Protein AF-A0A2M7GSH8-F1 (afdb_monomer)

Secondary structure (DSSP, 8-state):
-----------------------------------------------------------TTSHHHHHHHHHHHHS---HHHHHHHHHHHHHHS-HHH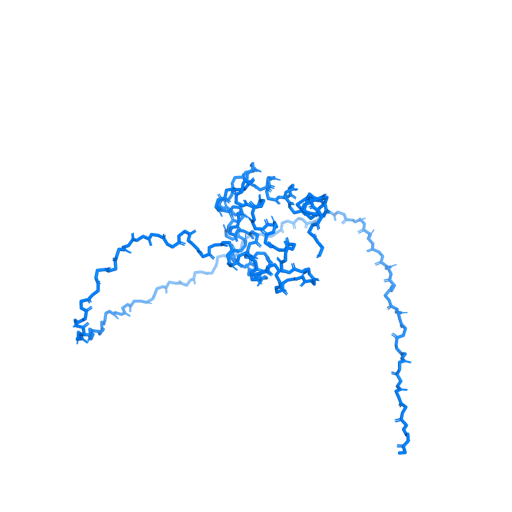HHHHHHHHTT-HHHHHHHHHHS-HHHHHHHHHHHHHHHHHHHHTT--

Nearest PDB structures (foldseek):
  8apo-assembly1_Xb  TM=5.425E-01  e=9.370E+00  Polytomella magna

Radius of gyration: 24.47 Å; Cα contacts (8 Å, |Δi|>4): 84; chains: 1; bounding box: 52×68×67 Å

Mean predicted aligned error: 17.51 Å

pLDDT: mean 74.51, std 23.33, range [37.97, 97.19]

Solvent-accessible surface area (backbone atoms only — not comparable to full-atom values): 9506 Å² total; per-residue (Å²): 136,90,82,83,84,82,90,80,83,78,90,82,81,79,91,75,78,94,74,90,75,86,88,82,82,88,90,84,87,82,92,78,89,82,84,87,85,86,88,77,90,86,82,89,82,88,87,83,93,72,96,66,92,71,74,86,63,78,74,81,82,47,59,54,57,49,34,28,51,22,42,50,70,60,41,93,61,48,68,65,38,27,49,42,46,29,54,51,37,66,77,68,43,54,71,62,36,43,52,28,50,34,25,54,40,64,65,35,60,69,59,24,51,55,36,57,72,71,42,52,74,66,46,50,50,44,44,52,50,41,73,73,43,44,66,62,53,39,50,72,74,66,42,117

Foldseek 3Di:
DDDDDDDDDDDDDDPDDPDDDDDDDDDDDDDDDDDDDDDDDDDDDDDDDDDDPPPPDDCPPCLLVLQLVLDVQQDVDDSLLSSQLSVCCVVQADPLLSQLNSCVSNVVVVSNVVSVVVDDPVRVVSSVVSVVPSSVVSVVVVRD

Structure (mmCIF, N/CA/C/O backbone):
data_AF-A0A2M7GSH8-F1
#
_entry.id   AF-A0A2M7GSH8-F1
#
loop_
_atom_site.group_PDB
_atom_site.id
_atom_site.type_symbol
_atom_site.label_atom_id
_atom_site.label_alt_id
_atom_site.label_comp_id
_atom_site.label_asym_id
_atom_site.label_entity_id
_atom_site.label_seq_id
_atom_site.pdbx_PDB_ins_code
_atom_site.Cartn_x
_atom_site.Cartn_y
_atom_site.Cartn_z
_atom_site.occupancy
_atom_site.B_iso_or_equiv
_atom_site.auth_seq_id
_atom_site.auth_comp_id
_atom_site.auth_asym_id
_atom_site.auth_atom_id
_atom_site.pdbx_PDB_model_num
ATOM 1 N N . MET A 1 1 ? -14.046 0.410 -46.294 1.00 37.97 1 MET A N 1
ATOM 2 C CA . MET A 1 1 ? -14.568 1.771 -46.545 1.00 37.97 1 MET A CA 1
ATOM 3 C C . MET A 1 1 ? -14.748 2.462 -45.204 1.00 37.97 1 MET A C 1
ATOM 5 O O . MET A 1 1 ? -15.449 1.936 -44.354 1.00 37.97 1 MET A O 1
ATOM 9 N N . ASN A 1 2 ? -14.024 3.568 -45.026 1.00 45.75 2 ASN A N 1
ATOM 10 C CA . ASN A 1 2 ? -13.939 4.419 -43.836 1.00 45.75 2 ASN A CA 1
ATOM 11 C C . ASN A 1 2 ? -15.291 4.957 -43.351 1.00 45.75 2 ASN A C 1
ATOM 13 O O . ASN A 1 2 ? -16.155 5.227 -44.185 1.00 45.75 2 ASN A O 1
ATOM 17 N N . LYS A 1 3 ? -15.369 5.273 -42.047 1.00 45.56 3 LYS A N 1
ATOM 18 C CA . LYS A 1 3 ? -15.713 6.601 -41.474 1.00 45.56 3 LYS A CA 1
ATOM 19 C C . LYS A 1 3 ? -15.660 6.495 -39.936 1.00 45.56 3 LYS A C 1
ATOM 21 O O . LYS A 1 3 ? -16.451 5.779 -39.348 1.00 45.56 3 LYS A O 1
ATOM 26 N N . LEU A 1 4 ? -14.555 6.927 -39.327 1.00 47.47 4 LEU A N 1
ATOM 27 C CA . LEU A 1 4 ? -14.362 8.247 -38.697 1.00 47.47 4 LEU A CA 1
ATOM 28 C C . LEU A 1 4 ? -15.001 8.355 -37.300 1.00 47.47 4 LEU A C 1
ATOM 30 O O . LEU A 1 4 ? -16.200 8.547 -37.145 1.00 47.47 4 LEU A O 1
ATOM 34 N N . THR A 1 5 ? -14.112 8.257 -36.315 1.00 52.28 5 THR A N 1
ATOM 35 C CA . THR A 1 5 ? -14.181 8.712 -34.923 1.00 52.28 5 THR A CA 1
ATOM 36 C C . THR A 1 5 ? -14.722 10.142 -34.789 1.00 52.28 5 THR A C 1
ATOM 38 O O . THR A 1 5 ? -14.391 10.985 -35.624 1.00 52.28 5 THR A O 1
ATOM 41 N N . PRO A 1 6 ? -15.367 10.473 -33.657 1.00 51.66 6 PRO A N 1
ATOM 42 C CA . PRO A 1 6 ? -15.239 11.798 -33.073 1.00 51.66 6 PRO A CA 1
ATOM 43 C C . PRO A 1 6 ? -14.615 11.702 -31.674 1.00 51.66 6 PRO A C 1
ATOM 45 O O . PRO A 1 6 ? -15.277 11.444 -30.673 1.00 51.66 6 PRO A O 1
ATOM 48 N N . LEU A 1 7 ? -13.305 11.943 -31.633 1.00 52.34 7 LEU A N 1
ATOM 49 C CA . LEU A 1 7 ? -12.644 12.622 -30.523 1.00 52.34 7 LEU A CA 1
ATOM 50 C C . LEU A 1 7 ? -13.163 14.064 -30.512 1.00 52.34 7 LEU A C 1
ATOM 52 O O . LEU A 1 7 ? -12.905 14.774 -31.479 1.00 52.34 7 LEU A O 1
ATOM 56 N N . ALA A 1 8 ? -13.889 14.467 -29.467 1.00 51.22 8 ALA A N 1
ATOM 57 C CA . ALA A 1 8 ? -13.927 15.834 -28.928 1.00 51.22 8 ALA A CA 1
ATOM 58 C C . ALA A 1 8 ? -15.096 15.985 -27.945 1.00 51.22 8 ALA A C 1
ATOM 60 O O . ALA A 1 8 ? -16.188 16.387 -28.335 1.00 51.22 8 ALA A O 1
ATOM 61 N N . ILE A 1 9 ? -14.853 15.757 -26.656 1.00 49.47 9 ILE A N 1
ATOM 62 C CA . ILE A 1 9 ? -15.474 16.611 -25.639 1.00 49.47 9 ILE A CA 1
ATOM 63 C C . ILE A 1 9 ? -14.325 17.143 -24.797 1.00 49.47 9 ILE A C 1
ATOM 65 O O . ILE A 1 9 ? -13.775 16.467 -23.932 1.00 49.47 9 ILE A O 1
ATOM 69 N N . LEU A 1 10 ? -13.898 18.343 -25.189 1.00 47.34 10 LEU A N 1
ATOM 70 C CA . LEU A 1 10 ? -12.965 19.168 -24.452 1.00 47.34 10 LEU A CA 1
ATOM 71 C C . LEU A 1 10 ? -13.515 19.466 -23.054 1.00 47.34 10 LEU A C 1
ATOM 73 O O . LEU A 1 10 ? -14.685 19.799 -22.883 1.00 47.34 10 LEU A O 1
ATOM 77 N N . ALA A 1 11 ? -12.587 19.392 -22.107 1.00 51.97 11 ALA A N 1
ATOM 78 C CA . ALA A 1 11 ? -12.551 20.036 -20.807 1.00 51.97 11 ALA A CA 1
ATOM 79 C C . ALA A 1 11 ? -13.512 21.224 -20.613 1.00 51.97 11 ALA A C 1
ATOM 81 O O . ALA A 1 11 ? -13.372 22.272 -21.243 1.00 51.97 11 ALA A O 1
ATOM 82 N N . ALA A 1 12 ? -14.391 21.082 -19.624 1.00 55.25 12 ALA A N 1
ATOM 83 C CA . ALA A 1 12 ? -15.002 22.192 -18.906 1.00 55.25 12 ALA A CA 1
ATOM 84 C C . ALA A 1 12 ? -15.297 21.759 -17.460 1.00 55.25 12 ALA A C 1
ATOM 86 O O . ALA A 1 12 ? -16.448 21.566 -17.084 1.00 55.25 12 ALA A O 1
ATOM 87 N N . LEU A 1 13 ? -14.255 21.585 -16.640 1.00 54.41 13 LEU A N 1
ATOM 88 C CA . LEU A 1 13 ? -14.413 21.704 -15.189 1.00 54.41 13 LEU A CA 1
ATOM 89 C C . LEU A 1 13 ? -13.862 23.062 -14.770 1.00 54.41 13 LEU A C 1
ATOM 91 O O . LEU A 1 13 ? -12.657 23.274 -14.655 1.00 54.41 13 LEU A O 1
ATOM 95 N N . ALA A 1 14 ? -14.792 23.996 -14.605 1.00 54.16 14 ALA A N 1
ATOM 96 C CA . ALA A 1 14 ? -14.556 25.260 -13.943 1.00 54.16 14 ALA A CA 1
ATOM 97 C C . ALA A 1 14 ? -14.238 24.990 -12.464 1.00 54.16 14 ALA A C 1
ATOM 99 O O . ALA A 1 14 ? -15.074 24.462 -11.733 1.00 54.16 14 ALA A O 1
ATOM 100 N N . LEU A 1 15 ? -13.036 25.372 -12.026 1.00 50.72 15 LEU A N 1
ATOM 101 C CA . LEU A 1 15 ? -12.747 25.590 -10.612 1.00 50.72 15 LEU A CA 1
ATOM 102 C C . LEU A 1 15 ? -13.546 26.817 -10.160 1.00 50.72 15 LEU A C 1
ATOM 104 O O . LEU A 1 15 ? -13.157 27.952 -10.432 1.00 50.72 15 LEU A O 1
ATOM 108 N N . ALA A 1 16 ? -14.662 26.585 -9.478 1.00 52.28 16 ALA A N 1
ATOM 109 C CA . ALA A 1 16 ? -15.385 27.611 -8.747 1.00 52.28 16 ALA A CA 1
ATOM 110 C C . ALA A 1 16 ? -15.433 27.232 -7.260 1.00 52.28 16 ALA A C 1
ATOM 112 O O . ALA A 1 16 ? -15.995 26.207 -6.894 1.00 52.28 16 ALA A O 1
ATOM 113 N N . ALA A 1 17 ? -14.855 28.115 -6.442 1.00 43.06 17 ALA A N 1
ATOM 114 C CA . ALA A 1 17 ? -15.120 28.315 -5.017 1.00 43.06 17 ALA A CA 1
ATOM 115 C C . ALA A 1 17 ? -14.701 27.213 -4.017 1.00 43.06 17 ALA A C 1
ATOM 117 O O . ALA A 1 17 ? -15.525 26.450 -3.527 1.00 43.06 17 ALA A O 1
ATOM 118 N N . CYS A 1 18 ? -13.452 27.283 -3.541 1.00 46.75 18 CYS A N 1
ATOM 119 C CA . CYS A 1 18 ? -13.191 27.045 -2.116 1.00 46.75 18 CYS A CA 1
ATOM 120 C C . CYS A 1 18 ? -13.487 28.353 -1.365 1.00 46.75 18 CYS A C 1
ATOM 122 O O . CYS A 1 18 ? -12.584 29.155 -1.129 1.00 46.75 18 CYS A O 1
ATOM 124 N N . ASN A 1 19 ? -14.764 28.606 -1.066 1.00 53.47 19 ASN A N 1
ATOM 125 C CA . ASN A 1 19 ? -15.158 29.647 -0.121 1.00 53.47 19 ASN A CA 1
ATOM 126 C C . ASN A 1 19 ? -15.038 29.053 1.290 1.00 53.47 19 ASN A C 1
ATOM 128 O O . ASN A 1 19 ? -15.748 28.111 1.628 1.00 53.47 19 ASN A O 1
ATOM 132 N N . ASN A 1 20 ? -14.117 29.598 2.082 1.00 56.31 20 ASN A N 1
ATOM 133 C CA . ASN A 1 20 ? -14.135 29.481 3.535 1.00 56.31 20 ASN A CA 1
ATOM 134 C C . ASN A 1 20 ? -15.330 30.292 4.053 1.00 56.31 20 ASN A C 1
ATOM 136 O O . ASN A 1 20 ? -15.313 31.514 3.920 1.00 56.31 20 ASN A O 1
ATOM 140 N N . ASP A 1 21 ? -16.311 29.638 4.667 1.00 48.31 21 ASP A N 1
ATOM 141 C CA . ASP A 1 21 ? -17.150 30.249 5.698 1.00 48.31 21 ASP A CA 1
ATOM 142 C C . ASP A 1 21 ? -17.483 29.182 6.749 1.00 48.31 21 ASP A C 1
ATOM 144 O O . ASP A 1 21 ? -17.764 28.030 6.416 1.00 48.31 21 ASP A O 1
ATOM 148 N N . SER A 1 22 ? -17.302 29.564 8.011 1.00 46.31 22 SER A N 1
ATOM 149 C CA . SER A 1 22 ? -17.333 28.707 9.198 1.00 46.31 22 SER A CA 1
ATOM 150 C C . SER A 1 22 ? -18.781 28.570 9.748 1.00 46.31 22 SER A C 1
ATOM 152 O O . SER A 1 22 ? -19.712 28.533 8.957 1.00 46.31 22 SER A O 1
ATOM 154 N N . PRO A 1 23 ? -19.022 28.361 11.057 1.00 55.59 23 PRO A N 1
ATOM 155 C CA . PRO A 1 23 ? -19.684 27.169 11.584 1.00 55.59 23 PRO A CA 1
ATOM 156 C C . PRO A 1 23 ? -21.108 27.422 12.121 1.00 55.59 23 PRO A C 1
ATOM 158 O O . PRO A 1 23 ? -21.359 28.442 12.749 1.00 55.59 23 PRO A O 1
ATOM 161 N N . ASP A 1 24 ? -21.992 26.428 12.033 1.00 42.84 24 ASP A N 1
ATOM 162 C CA . ASP A 1 24 ? -23.229 26.366 12.830 1.00 42.84 2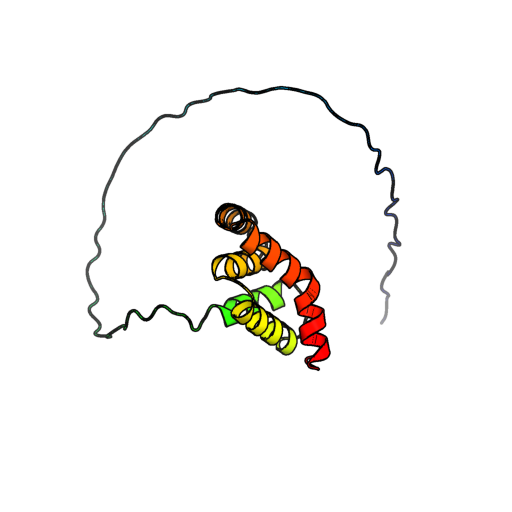4 ASP A CA 1
ATOM 163 C C . ASP A 1 24 ? -23.457 24.906 13.258 1.00 42.84 24 ASP A C 1
ATOM 165 O O . ASP A 1 24 ? -23.486 24.004 12.428 1.00 42.84 24 ASP A O 1
ATOM 169 N N . THR A 1 25 ? -23.172 24.572 14.519 1.00 47.69 25 THR A N 1
ATOM 170 C CA . THR A 1 25 ? -24.072 24.585 15.690 1.00 47.69 25 THR A CA 1
ATOM 171 C C . THR A 1 25 ? -25.129 23.468 15.682 1.00 47.69 25 THR A C 1
ATOM 173 O O . THR A 1 25 ? -26.032 23.432 14.864 1.00 47.69 25 THR A O 1
ATOM 176 N N . ASN A 1 26 ? -24.964 22.565 16.660 1.00 49.25 26 ASN A N 1
ATOM 177 C CA . ASN A 1 26 ? -25.982 21.795 17.387 1.00 49.25 26 ASN A CA 1
ATOM 178 C C . ASN A 1 26 ? -27.197 21.251 16.613 1.00 49.25 26 ASN A C 1
ATOM 180 O O . ASN A 1 26 ? -28.170 21.975 16.444 1.00 49.25 26 ASN A O 1
ATOM 184 N N . ASP A 1 27 ? -27.225 19.932 16.383 1.00 40.19 27 ASP A N 1
ATOM 185 C CA . ASP A 1 27 ? -28.396 19.132 16.772 1.00 40.19 27 ASP A CA 1
ATOM 186 C C . ASP A 1 27 ? -28.034 17.641 16.961 1.00 40.19 27 ASP A C 1
ATOM 188 O O . ASP A 1 27 ? -27.572 16.937 16.065 1.00 40.19 27 ASP A O 1
ATOM 192 N N . SER A 1 28 ? -28.191 17.170 18.187 1.00 48.16 28 SER A N 1
ATOM 193 C CA . SER A 1 28 ? -28.415 15.778 18.587 1.00 48.16 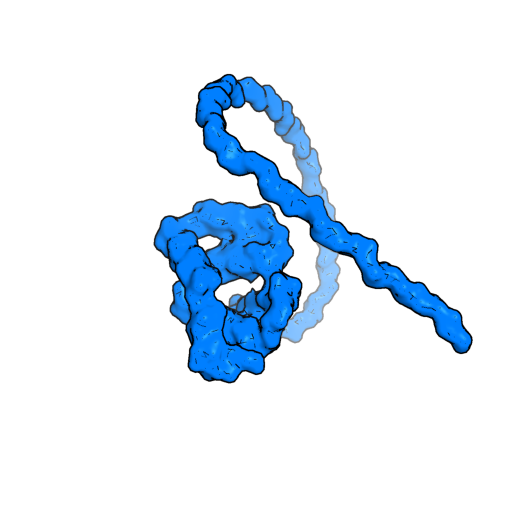28 SER A CA 1
ATOM 194 C C . SER A 1 28 ? -29.385 15.884 19.766 1.00 48.16 28 SER A C 1
ATOM 196 O O . SER A 1 28 ? -29.239 16.854 20.520 1.00 48.16 28 SER A O 1
ATOM 198 N N . PRO A 1 29 ? -30.315 14.944 20.011 1.00 51.22 29 PRO A N 1
ATOM 199 C CA . PRO A 1 29 ? -30.317 13.542 19.577 1.00 51.22 29 PRO A CA 1
ATOM 200 C C . PRO A 1 29 ? -31.669 13.063 18.990 1.00 51.22 29 PRO A C 1
ATOM 202 O O . PRO A 1 29 ? -32.708 13.660 19.244 1.00 51.22 29 PRO A O 1
ATOM 205 N N . ASP A 1 30 ? -31.685 11.914 18.310 1.00 41.66 30 ASP A N 1
ATOM 206 C CA . ASP A 1 30 ? -32.891 11.074 18.288 1.00 41.66 30 ASP A CA 1
ATOM 207 C C . ASP A 1 30 ? -32.509 9.608 18.509 1.00 41.66 30 ASP A C 1
ATOM 209 O O . ASP A 1 30 ? -31.862 8.957 17.685 1.00 41.66 30 ASP A O 1
ATOM 213 N N . GLU A 1 31 ? -32.865 9.134 19.701 1.00 47.19 31 GLU A N 1
ATOM 214 C CA . GLU A 1 31 ? -33.022 7.727 20.031 1.00 47.19 31 GLU A CA 1
ATOM 215 C C . GLU A 1 31 ? -34.183 7.152 19.218 1.00 47.19 31 GLU A C 1
ATOM 217 O O . GLU A 1 31 ? -35.330 7.547 19.398 1.00 47.19 31 GLU A O 1
ATOM 222 N N . SER A 1 32 ? -33.914 6.123 18.424 1.00 49.66 32 SER A N 1
ATOM 223 C CA . SER A 1 32 ? -34.955 5.205 17.976 1.00 49.66 32 SER A CA 1
ATOM 224 C C . SER A 1 32 ? -34.477 3.778 18.199 1.00 49.66 32 SER A C 1
ATOM 226 O O . SER A 1 32 ? -33.697 3.210 17.435 1.00 49.66 32 SER A O 1
ATOM 228 N N . ALA A 1 33 ? -34.938 3.236 19.321 1.00 48.03 33 ALA A N 1
ATOM 229 C CA . ALA A 1 33 ? -34.835 1.846 19.709 1.00 48.03 33 ALA A CA 1
ATOM 230 C C . ALA A 1 33 ? -35.444 0.914 18.650 1.00 48.03 33 ALA A C 1
ATOM 232 O O . ALA A 1 33 ? -36.547 1.151 18.158 1.00 48.03 33 ALA A O 1
ATOM 233 N N . ILE A 1 34 ? -34.773 -0.209 18.388 1.00 57.47 34 ILE A N 1
ATOM 234 C CA . ILE A 1 34 ? -35.433 -1.422 17.904 1.00 57.47 34 ILE A CA 1
ATOM 235 C C . ILE A 1 34 ? -34.899 -2.592 18.735 1.00 57.47 34 ILE A C 1
ATOM 237 O O . ILE A 1 34 ? -33.752 -3.011 18.585 1.00 57.47 34 ILE A O 1
ATOM 241 N N . GLU A 1 35 ? -35.734 -3.088 19.646 1.00 42.28 35 GLU A N 1
ATOM 242 C CA . GLU A 1 35 ? -35.503 -4.312 20.413 1.00 42.28 35 GLU A CA 1
ATOM 243 C C . GLU A 1 35 ? -35.841 -5.574 19.593 1.00 42.28 35 GLU A C 1
ATOM 245 O O . GLU A 1 35 ? -36.909 -5.693 18.998 1.00 42.28 35 GLU A O 1
ATOM 250 N N . SER A 1 36 ? -34.893 -6.515 19.617 1.00 51.53 36 SER A N 1
ATOM 251 C CA . SER A 1 36 ? -34.993 -7.978 19.764 1.00 51.53 36 SER A CA 1
ATOM 252 C C . SER A 1 36 ? -36.184 -8.786 19.218 1.00 51.53 36 SER A C 1
ATOM 254 O O . SER A 1 36 ? -37.294 -8.720 19.729 1.00 51.53 36 SER A O 1
ATOM 256 N N . ASN A 1 37 ? -35.846 -9.759 18.360 1.00 50.88 37 ASN A N 1
ATOM 257 C CA . ASN A 1 37 ? -36.256 -11.180 18.398 1.00 50.88 37 ASN A CA 1
ATOM 258 C C . ASN A 1 37 ? -35.086 -11.970 17.748 1.00 50.88 37 ASN A C 1
ATOM 260 O O . ASN A 1 37 ? -34.571 -11.515 16.737 1.00 50.88 37 ASN A O 1
ATOM 264 N N . GLY A 1 38 ? -34.525 -13.094 18.206 1.00 42.16 38 GLY A N 1
ATOM 265 C CA . GLY A 1 38 ? -34.988 -14.140 19.114 1.00 42.16 38 GLY A CA 1
ATOM 266 C C . GLY A 1 38 ? -35.103 -15.490 18.374 1.00 42.16 38 GLY A C 1
ATOM 267 O O . GLY A 1 38 ? -36.167 -15.774 17.841 1.00 42.16 38 GLY A O 1
ATOM 268 N N . GLY A 1 39 ? -34.043 -16.324 18.398 1.00 38.12 39 GLY A N 1
ATOM 269 C CA . GLY A 1 39 ? -34.044 -17.778 18.083 1.00 38.12 39 GLY A CA 1
ATOM 270 C C . GLY A 1 39 ? -33.804 -18.167 16.608 1.00 38.12 39 GLY A C 1
ATOM 271 O O . GLY A 1 39 ? -34.207 -17.445 15.712 1.00 38.12 39 GLY A O 1
ATOM 272 N N . SER A 1 40 ? -33.188 -19.297 16.240 1.00 41.22 40 SER A N 1
ATOM 273 C CA . SER A 1 40 ? -32.750 -20.485 16.982 1.00 41.22 40 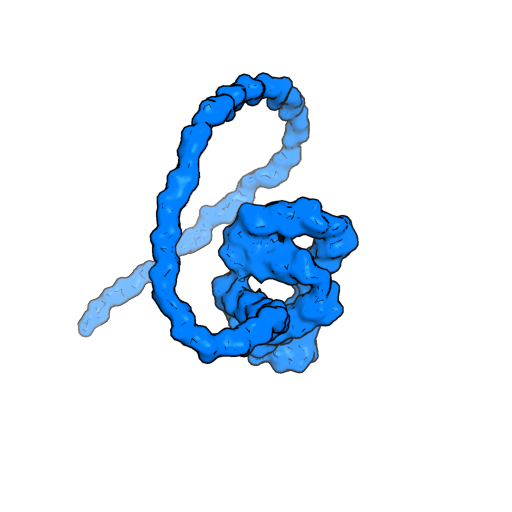SER A CA 1
ATOM 274 C C . SER A 1 40 ? -31.819 -21.348 16.096 1.00 41.22 40 SER A C 1
ATOM 276 O O . SER A 1 40 ? -31.859 -21.244 14.872 1.00 41.22 40 SER A O 1
ATOM 278 N N . ALA A 1 41 ? -31.023 -22.204 16.747 1.00 45.09 41 ALA A N 1
ATOM 279 C CA . ALA A 1 41 ? -30.375 -23.444 16.271 1.00 45.09 41 ALA A CA 1
ATOM 280 C C . ALA A 1 41 ? -31.187 -24.230 15.210 1.00 45.09 41 ALA A C 1
ATOM 282 O O . ALA A 1 41 ? -32.407 -24.128 15.195 1.00 45.09 41 ALA A O 1
ATOM 283 N N . THR A 1 42 ? -30.677 -25.110 14.344 1.00 44.47 42 THR A N 1
ATOM 284 C CA . THR A 1 42 ? -29.421 -25.858 14.113 1.00 44.47 42 THR A CA 1
ATOM 285 C C . THR A 1 42 ? -29.661 -26.573 12.773 1.00 44.47 42 THR A C 1
ATOM 287 O O . THR A 1 42 ? -30.789 -27.002 12.558 1.00 44.47 42 THR A O 1
ATOM 290 N N . ASP A 1 43 ? -28.639 -26.861 11.965 1.00 42.19 43 ASP A N 1
ATOM 291 C CA . ASP A 1 43 ? -28.632 -28.155 11.268 1.00 42.19 43 ASP A CA 1
ATOM 292 C C . ASP A 1 43 ? -27.206 -28.664 11.080 1.00 42.19 43 ASP A C 1
ATOM 294 O O . ASP A 1 43 ? -26.334 -28.025 10.489 1.00 42.19 43 ASP A O 1
ATOM 298 N N . SER A 1 44 ? -26.976 -29.818 11.690 1.00 53.09 44 SER A N 1
ATOM 299 C CA . SER A 1 44 ? -25.783 -30.623 11.547 1.00 53.09 44 SER A CA 1
ATOM 300 C C . SER A 1 44 ? -25.792 -31.274 10.171 1.00 53.09 44 SER A C 1
ATOM 302 O O . SER A 1 44 ? -26.773 -31.909 9.799 1.00 53.09 44 SER A O 1
ATOM 304 N N . ASN A 1 45 ? -24.668 -31.234 9.460 1.00 51.72 45 ASN A N 1
ATOM 305 C CA . ASN A 1 45 ? -24.372 -32.303 8.519 1.00 51.72 45 ASN A CA 1
ATOM 306 C C . ASN A 1 45 ? -22.964 -32.827 8.775 1.00 51.72 45 ASN A C 1
ATOM 308 O O . ASN A 1 45 ? -21.959 -32.155 8.554 1.00 51.72 45 ASN A O 1
ATOM 312 N N . ALA A 1 46 ? -22.948 -34.032 9.332 1.00 52.59 46 ALA A N 1
ATOM 313 C CA . ALA A 1 46 ? -21.785 -34.864 9.528 1.00 52.59 46 ALA A CA 1
ATOM 314 C C . ALA A 1 46 ? -21.504 -35.645 8.239 1.00 52.59 46 ALA A C 1
ATOM 316 O O . ALA A 1 46 ? -22.429 -36.185 7.635 1.00 52.59 46 ALA A O 1
ATOM 317 N N . GLY A 1 47 ? -20.227 -35.788 7.885 1.00 43.69 47 GLY A N 1
ATOM 318 C CA . GLY A 1 47 ? -19.778 -36.854 6.989 1.00 43.69 47 GLY A CA 1
ATOM 319 C C . GLY A 1 47 ? -18.712 -36.420 5.995 1.00 43.69 47 GLY A C 1
ATOM 320 O O . GLY A 1 47 ? -19.031 -35.847 4.960 1.00 43.69 47 GLY A O 1
ATOM 321 N N . GLY A 1 48 ? -17.456 -36.758 6.289 1.00 43.09 48 GLY A N 1
ATOM 322 C CA . GLY A 1 48 ? -16.350 -36.633 5.341 1.00 43.09 48 GLY A CA 1
ATOM 323 C C . GLY A 1 48 ? -14.991 -36.590 6.026 1.00 43.09 48 GLY A C 1
ATOM 324 O O . GLY A 1 48 ? -14.345 -35.552 6.047 1.00 43.09 48 GLY A O 1
ATOM 325 N N . THR A 1 49 ? -14.585 -37.697 6.648 1.00 52.88 49 THR A N 1
ATOM 326 C CA . THR A 1 49 ? -13.204 -37.909 7.088 1.00 52.88 49 THR A CA 1
ATOM 327 C C . THR A 1 49 ? -12.325 -38.152 5.869 1.00 52.88 49 THR A C 1
ATOM 329 O O . THR A 1 49 ? -12.352 -39.259 5.338 1.00 52.88 49 THR A O 1
ATOM 332 N N . ASP A 1 50 ? -11.518 -37.167 5.489 1.00 46.97 50 ASP A N 1
ATOM 333 C CA . ASP A 1 50 ? -10.284 -37.412 4.752 1.00 46.97 50 ASP A CA 1
ATOM 334 C C . ASP A 1 50 ? -9.122 -36.809 5.540 1.00 46.97 50 ASP A C 1
ATOM 336 O O . ASP A 1 50 ? -9.011 -35.602 5.758 1.00 46.97 50 ASP A O 1
ATOM 340 N N . ASP A 1 51 ? -8.301 -37.733 6.016 1.00 51.22 51 ASP A N 1
ATOM 341 C CA . ASP A 1 51 ? -6.989 -37.575 6.611 1.00 51.22 51 ASP A CA 1
ATOM 342 C C . ASP A 1 51 ? -6.135 -36.570 5.820 1.00 51.22 51 ASP A C 1
ATOM 344 O O . ASP A 1 51 ? -5.582 -36.856 4.758 1.00 51.22 51 ASP A O 1
ATOM 348 N N . ARG A 1 52 ? -6.039 -35.349 6.342 1.00 49.81 52 ARG A N 1
ATOM 349 C CA . ARG A 1 52 ? -4.934 -34.448 6.046 1.00 49.81 52 ARG A CA 1
ATOM 350 C C . ARG A 1 52 ? -4.611 -33.728 7.337 1.00 49.81 52 ARG A C 1
ATOM 352 O O . ARG A 1 52 ? -5.420 -32.963 7.856 1.00 49.81 52 ARG A O 1
ATOM 359 N N . THR A 1 53 ? -3.433 -34.011 7.879 1.00 52.53 53 THR A N 1
ATOM 360 C CA . THR A 1 53 ? -2.779 -33.166 8.874 1.00 52.53 53 THR A CA 1
ATOM 361 C C . THR A 1 53 ? -2.613 -31.780 8.258 1.00 52.53 53 THR A C 1
ATOM 363 O O . THR A 1 53 ? -1.607 -31.479 7.625 1.00 52.53 53 THR A O 1
ATOM 366 N N . THR A 1 54 ? -3.644 -30.948 8.369 1.00 44.94 54 THR A N 1
ATOM 367 C CA . THR A 1 54 ? -3.531 -29.521 8.121 1.00 44.94 54 THR A CA 1
ATOM 368 C C . THR A 1 54 ? -2.880 -28.971 9.369 1.00 44.94 54 THR A C 1
ATOM 370 O O . THR A 1 54 ? -3.539 -28.715 10.376 1.00 44.94 54 THR A O 1
ATOM 373 N N . GLU A 1 55 ? -1.555 -28.873 9.323 1.00 41.94 55 GLU A N 1
ATOM 374 C CA . GLU A 1 55 ? -0.834 -27.937 10.165 1.00 41.94 55 GLU A CA 1
ATOM 375 C C . GLU A 1 55 ? -1.579 -26.604 10.063 1.00 41.94 55 GLU A C 1
ATOM 377 O O . GLU A 1 55 ? -1.631 -25.982 9.003 1.00 41.94 55 GLU A O 1
ATOM 382 N N . THR A 1 56 ? -2.216 -26.187 11.155 1.00 44.72 56 THR A N 1
ATOM 383 C CA . THR A 1 56 ? -2.681 -24.816 11.361 1.00 44.72 56 THR A CA 1
ATOM 384 C C . THR A 1 56 ? -1.453 -23.920 11.498 1.00 44.72 56 THR A C 1
ATOM 386 O O . THR A 1 56 ? -1.167 -23.379 12.562 1.00 44.72 56 THR A O 1
ATOM 389 N N . GLY A 1 57 ? -0.673 -23.826 10.425 1.00 44.41 57 GLY A N 1
ATOM 390 C CA . GLY A 1 57 ? 0.205 -22.708 10.174 1.00 44.41 57 GLY A CA 1
ATOM 391 C C . GLY A 1 57 ? -0.683 -21.572 9.703 1.00 44.41 57 GLY A C 1
ATOM 392 O O . GLY A 1 57 ? -1.346 -21.680 8.672 1.00 44.41 57 GLY A O 1
ATOM 393 N N . THR A 1 58 ? -0.735 -20.499 10.484 1.00 45.59 58 THR A N 1
ATOM 394 C CA . THR A 1 58 ? -1.180 -19.186 10.019 1.00 45.59 58 THR A CA 1
ATOM 395 C C . THR A 1 58 ? -0.619 -18.960 8.609 1.00 45.59 58 THR A C 1
ATOM 397 O O . THR A 1 58 ? 0.595 -19.109 8.440 1.00 45.59 58 THR A O 1
ATOM 400 N N . PRO A 1 59 ? -1.438 -18.655 7.586 1.00 45.19 59 PRO A N 1
ATOM 401 C CA . PRO A 1 59 ? -0.941 -18.424 6.239 1.00 45.19 59 PRO A CA 1
ATOM 402 C C . PRO A 1 59 ? -0.242 -17.059 6.194 1.00 45.19 59 PRO A C 1
ATOM 404 O O . PRO A 1 59 ? -0.745 -16.105 5.619 1.00 45.19 59 PRO A O 1
ATOM 407 N N . SER A 1 60 ? 0.949 -16.970 6.788 1.00 49.09 60 SER A N 1
ATOM 408 C CA . SER A 1 60 ? 1.869 -15.837 6.643 1.00 49.09 60 SER A CA 1
ATOM 409 C C . SER A 1 60 ? 2.453 -15.734 5.229 1.00 49.09 60 SER A C 1
ATOM 411 O O . SER A 1 60 ? 3.225 -14.827 4.966 1.00 49.09 60 SER A O 1
ATOM 413 N N . GLY A 1 61 ? 2.096 -16.648 4.319 1.00 51.47 61 GLY A N 1
ATOM 414 C CA . GLY A 1 61 ? 2.576 -16.665 2.937 1.00 51.47 61 GLY A CA 1
ATOM 415 C C . GLY A 1 61 ? 1.690 -15.953 1.910 1.00 51.47 61 GLY A C 1
ATOM 416 O O . GLY A 1 61 ? 2.063 -15.968 0.750 1.00 51.47 61 GLY A O 1
ATOM 417 N N . ASN A 1 62 ? 0.540 -15.373 2.287 1.00 66.50 62 ASN A N 1
ATOM 418 C CA . ASN A 1 62 ? -0.406 -14.791 1.314 1.00 66.50 62 ASN A CA 1
ATOM 419 C C . ASN A 1 62 ? -0.613 -13.273 1.438 1.00 66.50 62 ASN A C 1
ATOM 421 O O . ASN A 1 62 ? -1.223 -12.678 0.557 1.00 66.50 62 ASN A O 1
ATOM 425 N N . THR A 1 63 ? -0.138 -12.627 2.506 1.00 75.62 63 THR A N 1
ATOM 426 C CA . THR A 1 63 ? -0.386 -11.188 2.710 1.00 75.62 63 THR A CA 1
ATOM 427 C C . THR A 1 63 ? 0.362 -10.299 1.721 1.00 75.62 63 THR A C 1
ATOM 429 O O . THR A 1 63 ? -0.174 -9.273 1.310 1.00 75.62 63 THR A O 1
ATOM 432 N N . ASP A 1 64 ? 1.562 -10.703 1.300 1.00 84.44 64 ASP A N 1
ATOM 433 C CA . ASP A 1 64 ? 2.313 -9.972 0.275 1.00 84.44 64 ASP A CA 1
ATOM 434 C C . ASP A 1 64 ? 1.623 -10.104 -1.084 1.00 84.44 64 ASP A C 1
ATOM 436 O O . ASP A 1 64 ? 1.439 -9.113 -1.786 1.00 84.44 64 ASP A O 1
ATOM 440 N N . ASP A 1 65 ? 1.150 -11.308 -1.418 1.00 90.94 65 ASP A N 1
ATOM 441 C CA . ASP A 1 65 ? 0.382 -11.555 -2.640 1.00 90.94 65 ASP A CA 1
ATOM 442 C C . ASP A 1 65 ? -0.931 -10.758 -2.662 1.00 90.94 65 ASP A C 1
ATOM 444 O O . ASP A 1 65 ? -1.310 -10.219 -3.706 1.00 90.94 65 ASP A O 1
ATOM 448 N N . GLU A 1 66 ? -1.608 -10.634 -1.518 1.00 93.69 66 GLU A N 1
ATOM 449 C CA . GLU A 1 66 ? -2.825 -9.831 -1.380 1.00 93.69 66 GLU A CA 1
ATOM 450 C C . GLU A 1 66 ? -2.537 -8.336 -1.567 1.00 93.69 66 GLU A C 1
ATOM 452 O O . GLU A 1 66 ? -3.247 -7.656 -2.311 1.00 93.69 66 GLU A O 1
ATOM 457 N N . PHE A 1 67 ? -1.442 -7.835 -0.988 1.00 96.12 67 PHE A N 1
ATOM 458 C CA . PHE A 1 67 ? -1.000 -6.458 -1.199 1.00 96.12 67 PHE A CA 1
ATOM 459 C C . PHE A 1 67 ? -0.649 -6.193 -2.664 1.00 96.12 67 PHE A C 1
ATOM 461 O O . PHE A 1 67 ? -1.080 -5.190 -3.236 1.00 96.12 67 PHE A O 1
ATOM 468 N N . VAL A 1 68 ? 0.115 -7.085 -3.299 1.00 97.12 68 VAL A N 1
ATOM 469 C CA . VAL A 1 68 ? 0.492 -6.962 -4.713 1.00 97.12 68 VAL A CA 1
ATOM 470 C C . VAL A 1 68 ? -0.752 -6.977 -5.597 1.00 97.12 68 VAL A C 1
ATOM 472 O O . VAL A 1 68 ? -0.858 -6.159 -6.513 1.00 97.12 68 VAL A O 1
ATOM 475 N N . ALA A 1 69 ? -1.714 -7.859 -5.320 1.00 97.19 69 ALA A N 1
ATOM 476 C CA . ALA A 1 69 ? -2.979 -7.914 -6.042 1.00 97.19 69 ALA A CA 1
ATOM 477 C C . ALA A 1 69 ? -3.780 -6.611 -5.894 1.00 97.19 69 ALA A C 1
ATOM 479 O O . ALA A 1 69 ? -4.207 -6.047 -6.905 1.00 97.19 69 ALA A O 1
ATOM 480 N N . ALA A 1 70 ? -3.918 -6.093 -4.671 1.00 96.69 70 ALA A N 1
ATOM 481 C CA . ALA A 1 70 ? -4.603 -4.831 -4.403 1.00 96.69 70 ALA A CA 1
ATOM 482 C C . ALA A 1 70 ? -3.899 -3.646 -5.088 1.00 96.69 70 ALA A C 1
ATOM 484 O O . ALA A 1 70 ? -4.538 -2.831 -5.750 1.00 96.69 70 ALA A O 1
ATOM 485 N N . CYS A 1 71 ? -2.566 -3.587 -5.021 1.00 97.19 71 CYS A N 1
ATOM 486 C CA . CYS A 1 71 ? -1.748 -2.566 -5.679 1.00 97.19 71 CYS A CA 1
ATOM 487 C C . CYS A 1 71 ? -1.935 -2.561 -7.202 1.00 97.19 71 CYS A C 1
ATOM 489 O O . CYS A 1 71 ? -2.110 -1.496 -7.801 1.00 97.19 71 CYS A O 1
ATOM 491 N N . LEU A 1 72 ? -1.933 -3.739 -7.832 1.00 96.50 72 LEU A N 1
ATOM 492 C CA . LEU A 1 72 ? -2.156 -3.887 -9.272 1.00 96.50 72 LEU A CA 1
ATOM 493 C C . LEU A 1 72 ? -3.597 -3.561 -9.682 1.00 96.50 72 LEU A C 1
ATOM 495 O O . LEU A 1 72 ? -3.817 -3.105 -10.798 1.00 96.50 72 LEU A O 1
ATOM 499 N N . SER A 1 73 ? -4.570 -3.795 -8.800 1.00 96.50 73 SER A N 1
ATOM 500 C CA . SER A 1 73 ? -5.974 -3.442 -9.037 1.00 96.50 73 SER A CA 1
ATOM 501 C C . SER A 1 73 ? -6.204 -1.930 -8.943 1.00 96.50 73 SER A C 1
ATOM 503 O O . SER A 1 73 ? -6.881 -1.343 -9.784 1.00 96.50 73 SER A O 1
ATOM 505 N N . ALA A 1 74 ? -5.603 -1.286 -7.942 1.00 96.19 74 ALA A N 1
ATOM 506 C CA . ALA A 1 74 ? -5.800 0.129 -7.640 1.00 96.19 74 ALA A CA 1
ATOM 507 C C . ALA A 1 74 ? -4.969 1.083 -8.516 1.00 96.19 74 ALA A C 1
ATOM 509 O O . ALA A 1 74 ? -5.194 2.294 -8.514 1.00 96.19 74 ALA A O 1
ATOM 510 N N . SER A 1 75 ? -3.954 0.578 -9.223 1.00 94.50 75 SER A N 1
ATOM 511 C CA . SER A 1 75 ? -2.969 1.408 -9.919 1.00 94.50 75 SER A CA 1
ATOM 512 C C . SER A 1 75 ? -2.564 0.844 -11.282 1.00 94.50 75 SER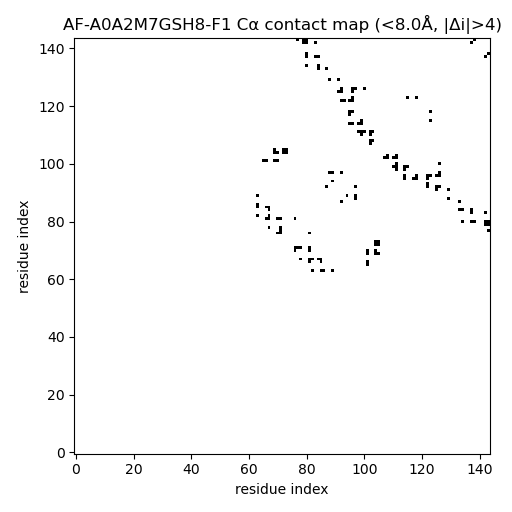 A C 1
ATOM 514 O O . SER A 1 75 ? -2.859 -0.291 -11.624 1.00 94.50 75 SER A O 1
ATOM 516 N N . ASN A 1 76 ? -1.841 1.645 -12.069 1.00 94.50 76 ASN A N 1
ATOM 517 C CA . ASN A 1 76 ? -1.225 1.202 -13.328 1.00 94.50 76 ASN A CA 1
ATOM 518 C C . ASN A 1 76 ? 0.274 0.887 -13.156 1.00 94.50 76 ASN A C 1
ATOM 520 O O . ASN A 1 76 ? 1.054 1.044 -14.097 1.00 94.50 76 ASN A O 1
ATOM 524 N N . LEU A 1 77 ? 0.703 0.536 -11.942 1.00 93.88 77 LEU A N 1
ATOM 525 C CA . 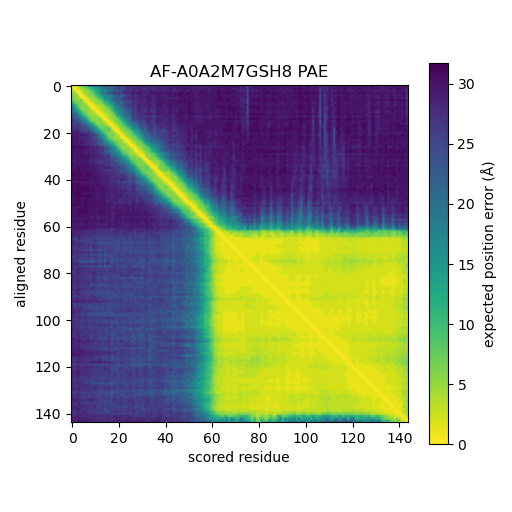LEU A 1 77 ? 2.092 0.178 -11.666 1.00 93.88 77 LEU A CA 1
ATOM 526 C C . LEU A 1 77 ? 2.421 -1.213 -12.224 1.00 93.88 77 LEU A C 1
ATOM 528 O O . LEU A 1 77 ? 1.549 -2.061 -12.410 1.00 93.88 77 LEU A O 1
ATOM 532 N N . SER A 1 78 ? 3.701 -1.456 -12.499 1.00 96.00 78 SER A N 1
ATOM 533 C CA . SER A 1 78 ? 4.183 -2.785 -12.864 1.00 96.00 78 SER A CA 1
ATOM 534 C C . SER A 1 78 ? 4.168 -3.722 -11.651 1.00 96.00 78 SER A C 1
ATOM 536 O O . SER A 1 78 ? 4.257 -3.286 -10.502 1.00 96.00 78 SER A O 1
ATOM 538 N N . ARG A 1 79 ? 4.101 -5.038 -11.899 1.00 95.62 79 ARG A N 1
ATOM 539 C CA . ARG A 1 79 ? 4.176 -6.045 -10.825 1.00 95.62 79 ARG A CA 1
ATOM 540 C C . ARG A 1 79 ? 5.457 -5.903 -10.002 1.00 95.62 79 ARG A C 1
ATOM 542 O O . ARG A 1 79 ? 5.371 -5.894 -8.787 1.00 95.62 79 ARG A O 1
ATOM 549 N N . SER A 1 80 ? 6.602 -5.677 -10.648 1.00 95.69 80 SER A N 1
ATOM 550 C CA . SER A 1 80 ? 7.887 -5.464 -9.964 1.00 95.69 80 SER A CA 1
ATOM 551 C C . SER A 1 80 ? 7.858 -4.283 -8.985 1.00 95.69 80 SER A C 1
ATOM 553 O O . SER A 1 80 ? 8.490 -4.344 -7.928 1.00 95.69 80 SER A O 1
ATOM 555 N N . MET A 1 81 ? 7.125 -3.218 -9.321 1.00 96.12 81 MET A N 1
ATOM 556 C CA . MET A 1 81 ? 6.926 -2.064 -8.450 1.00 96.12 81 MET A CA 1
ATOM 557 C C . MET A 1 81 ? 5.999 -2.397 -7.276 1.00 96.12 81 MET A C 1
ATOM 559 O O . MET A 1 81 ? 6.327 -2.062 -6.141 1.00 96.12 81 MET A O 1
ATOM 563 N N . CYS A 1 82 ? 4.878 -3.084 -7.522 1.00 96.69 82 CYS A N 1
ATOM 564 C CA . CYS A 1 82 ? 3.971 -3.528 -6.460 1.00 96.69 82 CYS A CA 1
ATOM 565 C C . CYS A 1 82 ? 4.631 -4.537 -5.508 1.00 96.69 82 CYS A C 1
ATOM 567 O O . CYS A 1 82 ? 4.430 -4.428 -4.303 1.00 96.69 82 CYS A O 1
ATOM 569 N N . ASP A 1 83 ? 5.472 -5.440 -6.017 1.00 96.44 83 ASP A N 1
ATOM 570 C CA . ASP A 1 83 ? 6.262 -6.370 -5.202 1.00 96.44 83 ASP A CA 1
ATOM 571 C C . ASP A 1 83 ? 7.214 -5.603 -4.270 1.00 96.44 83 ASP A C 1
ATOM 573 O O . ASP A 1 83 ? 7.324 -5.922 -3.092 1.00 96.44 83 ASP A O 1
ATOM 577 N N . CYS A 1 84 ? 7.869 -4.543 -4.766 1.00 97.06 84 CYS A N 1
ATOM 578 C CA . CYS A 1 84 ? 8.697 -3.687 -3.911 1.00 97.06 84 CYS A CA 1
ATOM 579 C C . CYS A 1 84 ? 7.868 -2.948 -2.856 1.00 97.06 84 CYS A C 1
ATOM 581 O O . CYS A 1 84 ? 8.287 -2.839 -1.708 1.00 97.06 84 CYS A O 1
ATOM 583 N N . LEU A 1 85 ? 6.691 -2.435 -3.220 1.00 96.31 85 LEU A N 1
ATOM 584 C CA . LEU A 1 85 ? 5.814 -1.779 -2.252 1.00 96.31 85 LEU A CA 1
ATOM 585 C C . LEU A 1 85 ? 5.356 -2.758 -1.164 1.00 96.31 85 LEU A C 1
ATOM 587 O O . LEU A 1 85 ? 5.359 -2.377 0.001 1.00 96.31 85 LEU A O 1
ATOM 591 N N . ALA A 1 86 ? 5.024 -4.002 -1.516 1.00 96.56 86 ALA A N 1
ATOM 592 C CA . ALA A 1 86 ? 4.684 -5.043 -0.548 1.00 96.56 86 ALA A CA 1
ATOM 593 C C . ALA A 1 86 ? 5.862 -5.346 0.395 1.00 96.56 86 ALA A C 1
ATOM 595 O O . ALA A 1 86 ? 5.691 -5.297 1.610 1.00 96.56 86 ALA A O 1
ATOM 596 N N . GLU A 1 87 ? 7.069 -5.530 -0.152 1.00 95.69 87 GLU A N 1
ATOM 597 C CA . GLU A 1 87 ? 8.309 -5.741 0.614 1.00 95.69 87 GLU A CA 1
ATOM 598 C C . GLU A 1 87 ? 8.559 -4.588 1.604 1.00 95.69 87 GLU A C 1
ATOM 600 O O . GLU A 1 87 ? 8.747 -4.806 2.800 1.00 95.69 87 GLU A O 1
ATOM 605 N N . LYS A 1 88 ? 8.458 -3.331 1.149 1.00 95.88 88 LYS A N 1
ATOM 606 C CA . LYS A 1 88 ? 8.610 -2.158 2.028 1.00 95.88 88 LYS A CA 1
ATOM 607 C C . LYS A 1 88 ? 7.494 -2.033 3.061 1.00 95.88 88 LYS A C 1
ATOM 609 O O . LYS A 1 88 ? 7.729 -1.474 4.132 1.00 95.88 88 LYS A O 1
ATOM 614 N N . ALA A 1 89 ? 6.280 -2.472 2.736 1.00 96.19 89 ALA A N 1
ATOM 615 C CA . ALA A 1 89 ? 5.173 -2.470 3.681 1.00 96.19 89 ALA A CA 1
ATOM 616 C C . ALA A 1 89 ? 5.421 -3.492 4.797 1.00 96.19 89 ALA A C 1
ATOM 618 O O . ALA A 1 89 ? 5.199 -3.159 5.956 1.00 96.19 89 ALA A O 1
ATOM 619 N N . ASP A 1 90 ? 5.929 -4.685 4.480 1.00 95.12 90 ASP A N 1
ATOM 620 C CA . ASP A 1 90 ? 6.284 -5.701 5.481 1.00 95.12 90 ASP A CA 1
ATOM 621 C C . ASP A 1 90 ? 7.445 -5.250 6.384 1.00 95.12 90 ASP A C 1
ATOM 623 O O . ASP A 1 90 ? 7.401 -5.430 7.599 1.00 95.12 90 ASP A O 1
ATOM 627 N N . GLU A 1 91 ? 8.446 -4.566 5.822 1.00 94.38 91 GLU A N 1
ATOM 628 C CA . GLU A 1 91 ? 9.57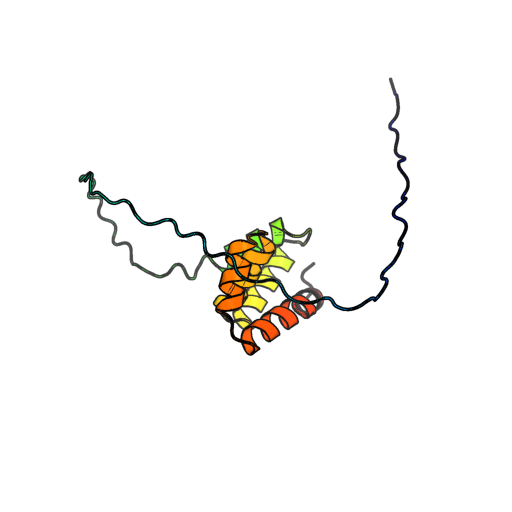4 -4.022 6.592 1.00 94.38 91 GLU A CA 1
ATOM 629 C C . GLU A 1 91 ? 9.190 -2.834 7.490 1.00 94.38 91 GLU A C 1
ATOM 631 O O . GLU A 1 91 ? 9.765 -2.643 8.565 1.00 94.38 91 GLU A O 1
ATOM 636 N N . GLY A 1 92 ? 8.288 -1.974 7.009 1.00 92.75 92 GLY A N 1
ATOM 637 C CA . GLY A 1 92 ? 8.076 -0.635 7.560 1.00 92.75 92 GLY A CA 1
ATOM 638 C C . GLY A 1 92 ? 6.768 -0.430 8.315 1.00 92.75 92 GLY A C 1
ATOM 639 O O . GLY A 1 92 ? 6.620 0.603 8.973 1.00 92.75 92 GLY A O 1
ATOM 640 N N . LEU A 1 93 ? 5.811 -1.354 8.212 1.00 96.38 93 LEU A N 1
ATOM 641 C CA . LEU A 1 93 ? 4.469 -1.199 8.770 1.00 96.38 93 LEU A CA 1
ATOM 642 C C . LEU A 1 93 ? 4.108 -2.341 9.718 1.00 96.38 93 LEU A C 1
ATOM 644 O O . LEU A 1 93 ? 4.581 -3.466 9.598 1.00 96.38 93 LEU A O 1
ATOM 648 N N . SER A 1 94 ? 3.212 -2.050 10.664 1.00 95.94 94 SER A N 1
ATOM 649 C CA . SER A 1 94 ? 2.560 -3.102 11.441 1.00 95.94 94 SER A CA 1
ATOM 650 C C . SER A 1 94 ? 1.548 -3.863 10.577 1.00 95.94 94 SER A C 1
ATOM 652 O O . SER A 1 94 ? 1.105 -3.371 9.535 1.00 95.94 94 SER A O 1
ATOM 654 N N . ALA A 1 95 ? 1.115 -5.038 11.045 1.00 95.19 95 ALA A N 1
ATOM 655 C CA . ALA A 1 95 ? 0.065 -5.808 10.377 1.00 95.19 95 ALA A CA 1
ATOM 656 C C . ALA A 1 95 ? -1.219 -4.979 10.176 1.00 95.19 95 ALA A C 1
ATOM 658 O O . ALA A 1 95 ? -1.737 -4.922 9.068 1.00 95.19 95 ALA A O 1
ATOM 659 N N . ASN A 1 96 ? -1.662 -4.235 11.201 1.00 95.25 96 ASN A N 1
ATOM 660 C CA . ASN A 1 96 ? -2.851 -3.378 11.105 1.00 95.25 96 ASN A CA 1
ATOM 661 C C . ASN A 1 96 ? -2.696 -2.280 10.042 1.00 95.25 96 ASN A C 1
ATOM 663 O O . ASN A 1 96 ? -3.639 -1.983 9.311 1.00 95.25 96 ASN A O 1
ATOM 667 N N . SER A 1 97 ? -1.514 -1.663 9.961 1.00 97.06 97 SER A N 1
ATOM 668 C CA . SER A 1 97 ? -1.220 -0.641 8.956 1.00 97.06 97 SER A CA 1
ATOM 669 C C . SER A 1 97 ? -1.176 -1.218 7.546 1.00 97.06 97 SER A C 1
ATOM 671 O O . SER A 1 97 ? -1.653 -0.569 6.618 1.00 97.06 97 SER A O 1
ATOM 673 N N . ARG A 1 98 ? -0.645 -2.432 7.371 1.00 96.31 98 ARG A N 1
ATOM 674 C CA . ARG A 1 98 ? -0.647 -3.112 6.074 1.00 96.31 98 ARG A CA 1
ATOM 675 C C . ARG A 1 98 ? -2.061 -3.494 5.651 1.00 96.31 98 ARG A C 1
ATOM 677 O O . ARG A 1 98 ? -2.455 -3.141 4.544 1.00 96.31 98 ARG A O 1
ATOM 684 N N . ASP A 1 99 ? -2.838 -4.105 6.540 1.00 96.50 99 ASP A N 1
ATOM 685 C CA . ASP A 1 99 ? -4.240 -4.453 6.285 1.00 96.50 99 ASP A CA 1
ATOM 686 C C . ASP A 1 99 ? -5.054 -3.199 5.938 1.00 96.50 99 ASP A C 1
ATOM 688 O O . ASP A 1 99 ? -5.877 -3.211 5.025 1.00 96.50 99 ASP A O 1
ATOM 692 N N . PHE A 1 100 ? -4.783 -2.073 6.611 1.00 97.06 100 PHE A N 1
ATOM 693 C CA . PHE A 1 100 ? -5.414 -0.791 6.298 1.00 97.06 100 PHE A CA 1
ATOM 694 C C . PHE A 1 100 ? -5.100 -0.326 4.872 1.00 97.06 100 PHE A C 1
ATOM 696 O O . PHE A 1 100 ? -5.992 0.161 4.173 1.00 97.06 100 PHE A O 1
ATOM 703 N N . LEU A 1 101 ? -3.849 -0.466 4.424 1.00 96.19 101 LEU A N 1
ATOM 704 C CA . LEU A 1 101 ? -3.470 -0.119 3.056 1.00 96.19 101 LEU A CA 1
ATOM 705 C C . LEU A 1 101 ? -4.108 -1.059 2.035 1.00 96.19 101 LEU A C 1
ATOM 707 O O . LEU A 1 101 ? -4.599 -0.569 1.024 1.00 96.19 101 LEU A O 1
ATOM 711 N N . ILE A 1 102 ? -4.161 -2.364 2.306 1.00 96.75 102 ILE A N 1
ATOM 712 C CA . ILE A 1 102 ? -4.826 -3.341 1.432 1.00 96.75 102 ILE A CA 1
ATOM 713 C C . ILE A 1 102 ? -6.310 -2.991 1.287 1.00 96.75 102 ILE A C 1
ATOM 715 O O . ILE A 1 102 ? -6.787 -2.815 0.167 1.00 96.75 102 ILE A O 1
ATOM 719 N N . ALA A 1 103 ? -7.014 -2.779 2.403 1.00 97.00 103 ALA A N 1
ATOM 720 C CA . ALA A 1 103 ? -8.416 -2.367 2.402 1.00 97.00 103 ALA A CA 1
ATOM 721 C C . ALA A 1 103 ? -8.621 -1.041 1.648 1.00 97.00 103 ALA A C 1
ATOM 723 O O . ALA A 1 103 ? -9.578 -0.884 0.897 1.00 97.00 103 ALA A O 1
ATOM 724 N N . THR A 1 104 ? -7.699 -0.086 1.803 1.00 95.88 104 THR A N 1
ATOM 725 C CA . THR A 1 104 ? -7.751 1.195 1.082 1.00 95.88 104 THR A CA 1
ATOM 726 C C . THR A 1 104 ? -7.561 1.010 -0.426 1.00 95.88 104 THR A C 1
ATOM 728 O O . THR A 1 104 ? -8.287 1.621 -1.205 1.00 95.88 104 THR A O 1
ATOM 731 N N . LEU A 1 105 ? -6.613 0.168 -0.849 1.00 95.88 105 LEU A N 1
ATOM 732 C CA . LEU A 1 105 ? -6.345 -0.128 -2.261 1.00 95.88 105 LEU A CA 1
ATOM 733 C C . LEU A 1 105 ? -7.504 -0.897 -2.913 1.00 95.88 105 LEU A C 1
ATOM 735 O O . LEU A 1 105 ? -7.834 -0.636 -4.064 1.00 95.88 105 LEU A O 1
ATOM 739 N N . ASN A 1 106 ? -8.167 -1.785 -2.173 1.00 96.31 106 ASN A N 1
ATOM 740 C CA . ASN A 1 106 ? -9.358 -2.507 -2.633 1.00 96.31 106 ASN A CA 1
ATOM 741 C C . ASN A 1 106 ? -10.661 -1.689 -2.521 1.00 96.31 106 ASN A C 1
ATOM 743 O O . ASN A 1 106 ? -11.739 -2.225 -2.767 1.00 96.31 106 ASN A O 1
ATOM 747 N N . GLU A 1 107 ? -10.580 -0.406 -2.148 1.00 95.94 107 GLU A N 1
ATOM 748 C CA . GLU A 1 107 ? -11.731 0.485 -1.931 1.00 95.94 107 GLU A CA 1
ATOM 749 C C . GLU A 1 107 ? -12.730 -0.028 -0.866 1.00 95.94 107 GLU A C 1
ATOM 751 O O . GLU A 1 107 ? -13.891 0.394 -0.801 1.00 95.94 107 GLU A O 1
ATOM 756 N N . GLU A 1 108 ? -12.272 -0.890 0.044 1.00 96.50 108 GLU A N 1
ATOM 757 C CA . GLU A 1 108 ? -13.038 -1.477 1.146 1.00 96.50 108 GLU A CA 1
ATOM 758 C C . GLU A 1 108 ? -13.213 -0.465 2.286 1.00 96.50 108 GLU A C 1
ATOM 760 O O . GLU A 1 108 ? -12.710 -0.614 3.400 1.00 96.50 108 GLU A O 1
ATOM 765 N N . THR A 1 109 ? -13.954 0.606 2.002 1.00 94.88 109 THR A N 1
ATOM 766 C CA . THR A 1 109 ? -14.078 1.792 2.864 1.00 94.88 109 THR A CA 1
ATOM 767 C C . THR A 1 109 ? -14.491 1.442 4.298 1.00 94.88 109 THR A C 1
ATOM 769 O O . THR A 1 109 ? -13.977 2.030 5.248 1.00 94.88 109 THR A O 1
ATOM 772 N N . GLN A 1 110 ? -15.385 0.464 4.486 1.00 96.56 110 GLN A N 1
ATOM 773 C CA . GLN A 1 110 ? -15.808 0.030 5.820 1.00 96.56 110 GLN A CA 1
ATOM 774 C C . GLN A 1 110 ? -14.682 -0.680 6.587 1.00 96.56 110 GLN A C 1
ATOM 776 O O . GLN A 1 110 ? -14.424 -0.327 7.738 1.00 96.56 110 GLN A O 1
ATOM 781 N N . ALA A 1 111 ? -13.965 -1.605 5.943 1.00 95.50 111 ALA A N 1
ATOM 782 C CA . ALA A 1 111 ? -12.827 -2.297 6.547 1.00 95.50 111 ALA A CA 1
ATOM 783 C C . ALA A 1 111 ? -11.686 -1.319 6.869 1.00 95.50 111 ALA A C 1
ATOM 785 O O . ALA A 1 111 ? -11.146 -1.330 7.976 1.00 95.50 111 ALA A O 1
ATOM 786 N N . ALA A 1 112 ? -11.385 -0.393 5.954 1.00 96.00 112 ALA A N 1
ATOM 787 C CA . ALA A 1 112 ? -10.389 0.652 6.166 1.00 96.00 112 ALA A CA 1
ATOM 788 C C . ALA A 1 112 ? -10.745 1.566 7.355 1.00 96.00 112 ALA A C 1
ATOM 790 O O . ALA A 1 112 ? -9.867 1.924 8.142 1.00 96.00 112 ALA A O 1
ATOM 791 N N . MET A 1 113 ? -12.024 1.922 7.538 1.00 95.06 113 MET A N 1
ATOM 792 C CA . MET A 1 113 ? -12.475 2.691 8.707 1.00 95.06 113 MET A CA 1
ATOM 793 C C . MET A 1 113 ? -12.311 1.912 10.013 1.00 95.06 113 MET A C 1
ATOM 795 O O . MET A 1 113 ? -11.817 2.472 10.991 1.00 95.06 113 MET A O 1
ATOM 799 N N . GLU A 1 114 ? -12.678 0.630 10.042 1.00 95.56 114 GLU A N 1
ATOM 800 C CA . GLU A 1 114 ? -12.485 -0.205 11.230 1.00 95.56 114 GLU A CA 1
ATOM 801 C C . GLU A 1 114 ? -11.009 -0.341 11.600 1.00 95.56 114 GLU A C 1
ATOM 803 O O . GLU A 1 114 ? -10.644 -0.190 12.767 1.00 95.56 114 GLU A O 1
ATOM 808 N N . LEU A 1 115 ? -10.150 -0.591 10.612 1.00 96.38 115 LEU A N 1
ATOM 809 C CA . LEU A 1 115 ? -8.707 -0.703 10.809 1.00 96.38 115 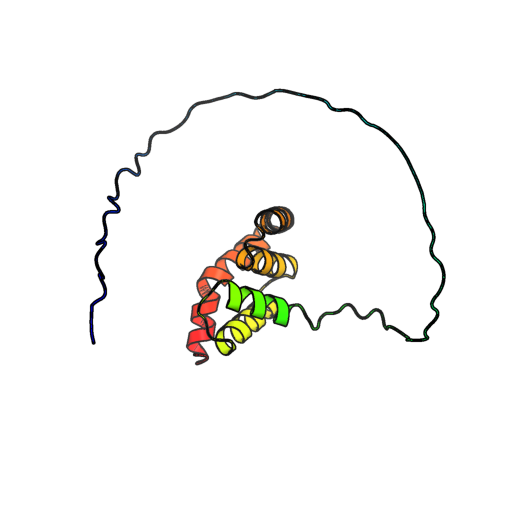LEU A CA 1
ATOM 810 C C . LEU A 1 115 ? -8.112 0.620 11.291 1.00 96.38 115 LEU A C 1
ATOM 812 O O . LEU A 1 115 ? -7.292 0.628 12.207 1.00 96.38 115 LEU A O 1
ATOM 816 N N . ARG A 1 116 ? -8.596 1.754 10.774 1.00 93.75 116 ARG A N 1
ATOM 817 C CA . ARG A 1 116 ? -8.190 3.087 11.234 1.00 93.75 116 ARG A CA 1
ATOM 818 C C . ARG A 1 116 ? -8.509 3.348 12.706 1.00 93.75 116 ARG A C 1
ATOM 820 O O . ARG A 1 116 ? -7.741 4.045 13.356 1.00 93.75 116 ARG A O 1
ATOM 827 N N . VAL A 1 117 ? -9.605 2.806 13.237 1.00 96.12 117 VAL A N 1
ATOM 828 C CA . VAL A 1 117 ? -9.942 2.926 14.670 1.00 96.12 117 VAL A CA 1
ATOM 829 C C . VAL A 1 117 ? -9.037 2.046 15.539 1.00 96.12 117 VAL A C 1
ATOM 831 O O . VAL A 1 117 ? -8.777 2.385 16.692 1.00 96.12 117 VAL A O 1
ATOM 834 N N . ARG A 1 118 ? -8.552 0.921 15.000 1.00 94.00 118 ARG A N 1
ATOM 835 C CA . ARG A 1 118 ? -7.658 -0.009 15.711 1.00 94.00 118 ARG A CA 1
ATOM 836 C C . ARG A 1 118 ? -6.198 0.438 15.692 1.00 94.00 118 ARG A C 1
ATOM 838 O O . ARG A 1 118 ? -5.471 0.121 16.629 1.00 94.00 118 ARG A O 1
ATOM 845 N N . MET A 1 119 ? -5.780 1.154 14.650 1.00 96.12 119 MET A N 1
ATOM 846 C CA . MET A 1 119 ? -4.444 1.733 14.572 1.00 96.12 119 MET A CA 1
ATOM 847 C C . MET A 1 119 ? -4.272 2.832 15.616 1.00 96.12 119 MET A C 1
ATOM 849 O O . MET A 1 119 ? -5.103 3.732 15.756 1.00 96.12 119 MET A O 1
ATOM 853 N N . ASN A 1 120 ? -3.145 2.811 16.315 1.00 96.75 120 ASN A N 1
ATOM 854 C CA . ASN A 1 120 ? -2.752 3.948 17.135 1.00 96.75 120 ASN A CA 1
ATOM 855 C C . ASN A 1 120 ? -2.247 5.120 16.254 1.00 96.75 120 ASN A C 1
ATOM 857 O O . ASN A 1 120 ? -2.123 5.016 15.027 1.00 96.75 120 ASN A O 1
ATOM 861 N N . MET A 1 121 ? -1.977 6.279 16.869 1.00 95.00 121 MET A N 1
ATOM 862 C CA . MET A 1 121 ? -1.512 7.462 16.125 1.00 95.00 121 MET A CA 1
ATOM 863 C C . MET A 1 121 ? -0.167 7.243 15.419 1.00 95.00 121 MET A C 1
ATOM 865 O O . MET A 1 121 ? 0.035 7.790 14.336 1.00 95.00 121 MET A O 1
ATOM 869 N N . GLU A 1 122 ? 0.735 6.459 16.010 1.00 96.25 122 GLU A N 1
ATOM 870 C CA . GLU A 1 122 ? 2.048 6.155 15.434 1.00 96.25 122 GLU A CA 1
ATOM 871 C C . GLU A 1 122 ? 1.904 5.273 14.188 1.00 96.25 122 GLU A C 1
ATOM 873 O O . GLU A 1 122 ? 2.431 5.618 13.134 1.00 96.25 122 GLU A O 1
ATOM 878 N N . GLU A 1 123 ? 1.098 4.213 14.262 1.00 96.81 123 GLU A N 1
ATOM 879 C CA . GLU A 1 123 ? 0.766 3.337 13.130 1.00 96.81 123 GLU A CA 1
ATOM 880 C C . GLU A 1 123 ? 0.091 4.106 11.987 1.00 96.81 123 GLU A C 1
ATOM 882 O O . GLU A 1 123 ? 0.438 3.945 10.816 1.00 96.81 123 GLU A O 1
ATOM 887 N N . THR A 1 124 ? -0.836 5.007 12.319 1.00 95.75 124 THR A N 1
ATOM 888 C CA . THR A 1 124 ? -1.498 5.862 11.323 1.00 95.75 124 THR A CA 1
ATOM 889 C C . THR A 1 124 ? -0.498 6.799 10.640 1.00 95.75 124 THR A C 1
ATOM 891 O O . THR A 1 124 ? -0.535 6.973 9.420 1.00 95.75 124 THR A O 1
ATOM 894 N N . ALA A 1 125 ? 0.413 7.403 11.410 1.00 96.88 125 ALA A N 1
ATOM 895 C CA . ALA A 1 125 ? 1.459 8.266 10.872 1.00 96.88 125 ALA A CA 1
ATOM 896 C C . ALA A 1 125 ? 2.444 7.484 9.989 1.00 96.88 125 ALA A C 1
ATOM 898 O O . ALA A 1 125 ? 2.813 7.971 8.919 1.00 96.88 125 ALA A O 1
ATOM 899 N N . ALA A 1 126 ? 2.818 6.266 10.392 1.00 97.12 126 ALA A N 1
ATOM 900 C CA . ALA A 1 126 ? 3.672 5.374 9.615 1.00 97.12 126 ALA A CA 1
ATOM 901 C C . ALA A 1 126 ? 3.018 4.993 8.278 1.00 97.12 126 ALA A C 1
ATOM 903 O O . ALA A 1 126 ? 3.638 5.174 7.231 1.00 97.12 126 ALA A O 1
ATOM 904 N N . ALA A 1 127 ? 1.747 4.578 8.283 1.00 96.75 127 ALA A N 1
ATOM 905 C CA . ALA A 1 127 ? 0.998 4.273 7.061 1.00 96.75 127 ALA A CA 1
ATOM 906 C C . ALA A 1 127 ? 0.897 5.491 6.121 1.00 96.75 127 ALA A C 1
ATOM 908 O O . ALA A 1 127 ? 1.094 5.371 4.910 1.00 96.75 127 ALA A O 1
ATOM 909 N N . ALA A 1 128 ? 0.655 6.688 6.668 1.00 95.69 128 ALA A N 1
ATOM 910 C CA . ALA A 1 128 ? 0.618 7.924 5.887 1.00 95.69 128 ALA A CA 1
ATOM 911 C C . ALA A 1 128 ? 1.985 8.274 5.274 1.00 95.69 128 ALA A C 1
ATOM 913 O O . ALA A 1 128 ? 2.070 8.601 4.088 1.00 95.69 128 ALA A O 1
ATOM 914 N N . MET A 1 129 ? 3.067 8.176 6.054 1.00 96.00 129 MET A N 1
ATOM 915 C CA . MET A 1 129 ? 4.427 8.385 5.549 1.00 96.00 129 MET A CA 1
ATOM 916 C C . MET A 1 129 ? 4.818 7.341 4.508 1.00 96.00 129 MET A C 1
ATOM 918 O O . MET A 1 129 ? 5.505 7.676 3.542 1.00 96.00 129 MET A O 1
ATOM 922 N N .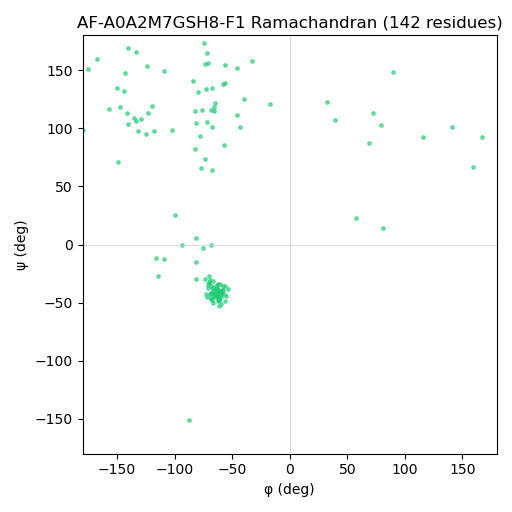 PHE A 1 130 ? 4.382 6.097 4.682 1.00 97.12 130 PHE A N 1
ATOM 923 C CA . PHE A 1 130 ? 4.601 5.038 3.714 1.00 97.12 130 PHE A CA 1
ATOM 924 C C . PHE A 1 130 ? 3.947 5.385 2.376 1.00 97.12 130 PHE A C 1
ATOM 926 O O . PHE A 1 130 ? 4.650 5.450 1.372 1.00 97.12 130 PHE A O 1
ATOM 933 N N . MET A 1 131 ? 2.654 5.725 2.354 1.00 93.31 131 MET A N 1
ATOM 934 C CA . MET A 1 131 ? 1.967 6.130 1.116 1.00 93.31 131 MET A CA 1
ATOM 935 C C . MET A 1 131 ? 2.649 7.317 0.422 1.00 93.31 131 MET A C 1
ATOM 937 O O . MET A 1 131 ? 2.721 7.358 -0.805 1.00 93.31 131 MET A O 1
ATOM 941 N N . ALA A 1 132 ? 3.190 8.262 1.195 1.00 95.56 132 ALA A N 1
ATOM 942 C CA . ALA A 1 132 ? 3.893 9.419 0.651 1.00 95.56 132 ALA A CA 1
ATOM 943 C C . ALA A 1 132 ? 5.260 9.074 0.028 1.00 95.56 132 ALA A C 1
ATOM 945 O O . ALA A 1 132 ? 5.659 9.706 -0.950 1.00 95.56 132 ALA A O 1
ATOM 946 N N . ASN A 1 133 ? 5.992 8.101 0.583 1.00 95.12 133 ASN A N 1
ATOM 947 C CA . ASN A 1 133 ? 7.405 7.886 0.252 1.00 95.12 133 ASN A CA 1
ATOM 948 C C . ASN A 1 133 ? 7.706 6.565 -0.468 1.00 95.12 133 ASN A C 1
ATOM 950 O O . ASN A 1 133 ? 8.706 6.494 -1.185 1.00 95.12 133 ASN A O 1
ATOM 954 N N . ALA A 1 134 ? 6.902 5.518 -0.283 1.00 93.81 134 ALA A N 1
ATOM 955 C CA . ALA A 1 134 ? 7.222 4.155 -0.714 1.00 93.81 134 ALA A CA 1
ATOM 956 C C . ALA A 1 134 ? 7.445 4.051 -2.230 1.00 93.81 134 ALA A C 1
ATOM 958 O O . ALA A 1 134 ? 8.422 3.452 -2.675 1.00 93.81 134 ALA A O 1
ATOM 959 N N . SER A 1 135 ? 6.626 4.742 -3.026 1.00 91.19 135 SER A N 1
ATOM 960 C CA . SER A 1 135 ? 6.786 4.791 -4.484 1.00 91.19 135 SER A CA 1
ATOM 961 C C . SER A 1 135 ? 8.135 5.384 -4.904 1.00 91.19 135 SER A C 1
ATOM 963 O O . SER A 1 135 ? 8.812 4.843 -5.774 1.00 91.19 135 SER A O 1
ATOM 965 N N . THR A 1 136 ? 8.591 6.457 -4.254 1.00 94.25 136 THR A N 1
ATOM 966 C CA . THR A 1 136 ? 9.897 7.061 -4.565 1.00 94.25 136 THR A CA 1
ATOM 967 C C . THR A 1 136 ? 11.071 6.186 -4.135 1.00 94.25 136 THR A C 1
ATOM 969 O O . THR A 1 136 ? 12.105 6.191 -4.802 1.00 94.25 136 THR A O 1
ATOM 972 N N . GLN A 1 137 ? 10.919 5.425 -3.048 1.00 93.94 137 GLN A N 1
ATOM 973 C CA . GLN A 1 137 ? 11.932 4.478 -2.585 1.00 93.94 137 GLN A CA 1
ATOM 974 C C . GLN A 1 137 ? 12.088 3.333 -3.590 1.00 93.94 137 GLN A C 1
ATOM 976 O O . GLN A 1 137 ? 13.191 3.116 -4.086 1.00 93.94 137 GLN A O 1
ATOM 981 N N . CYS A 1 138 ? 10.983 2.711 -4.002 1.00 94.94 138 CYS A N 1
ATOM 982 C CA . CYS A 1 138 ? 11.002 1.634 -4.991 1.00 94.94 138 CYS A CA 1
ATOM 983 C C . CYS A 1 138 ? 11.506 2.084 -6.371 1.00 94.94 138 CYS A C 1
ATOM 985 O O . CYS A 1 138 ? 12.295 1.384 -7.006 1.00 94.94 138 CYS A O 1
ATOM 987 N N . ALA A 1 139 ? 11.152 3.296 -6.810 1.00 93.44 139 ALA A N 1
ATOM 988 C CA . ALA A 1 139 ? 11.650 3.839 -8.074 1.00 93.44 139 ALA A CA 1
ATOM 989 C C . ALA A 1 139 ? 13.181 4.030 -8.078 1.00 93.44 139 ALA A C 1
ATOM 991 O O . ALA A 1 139 ? 13.831 3.832 -9.106 1.00 93.44 139 ALA A O 1
ATOM 992 N N . ARG A 1 140 ? 13.781 4.398 -6.935 1.00 93.25 140 ARG A N 1
ATOM 993 C CA . ARG A 1 140 ? 15.242 4.566 -6.795 1.00 93.25 140 ARG A CA 1
ATOM 994 C C . ARG A 1 140 ? 16.001 3.244 -6.839 1.00 93.25 140 ARG A C 1
ATOM 996 O O . ARG A 1 140 ? 17.155 3.239 -7.255 1.00 93.25 140 ARG A O 1
ATOM 1003 N N . GLU A 1 141 ? 15.360 2.146 -6.453 1.00 89.50 141 GLU A N 1
ATOM 1004 C CA . GLU A 1 141 ? 15.924 0.794 -6.538 1.00 89.50 141 GLU A CA 1
ATOM 1005 C C . GLU A 1 141 ? 15.927 0.240 -7.977 1.00 89.50 141 GLU A C 1
ATOM 1007 O O . GLU A 1 141 ? 16.465 -0.835 -8.231 1.00 89.50 141 GLU A O 1
ATOM 1012 N N . GLY A 1 142 ? 15.379 0.984 -8.946 1.00 78.50 142 GLY A N 1
ATOM 1013 C CA . GLY A 1 142 ? 15.416 0.623 -10.363 1.00 78.50 142 GLY A CA 1
ATOM 1014 C C . GLY A 1 142 ? 14.357 -0.397 -10.782 1.00 78.50 142 GLY A C 1
ATOM 1015 O O . GLY A 1 142 ? 14.457 -0.940 -11.881 1.00 78.50 142 GLY A O 1
ATOM 1016 N N . ARG A 1 143 ? 13.337 -0.644 -9.948 1.00 73.38 143 ARG A N 1
ATOM 1017 C CA . ARG A 1 143 ? 12.162 -1.428 -10.344 1.00 73.38 143 ARG A CA 1
ATOM 1018 C C . ARG A 1 143 ? 11.207 -0.508 -11.121 1.00 73.38 143 ARG A C 1
ATOM 1020 O O . ARG A 1 143 ? 10.591 0.379 -10.539 1.00 73.38 143 ARG A O 1
ATOM 1027 N N . GLN A 1 144 ? 11.170 -0.671 -12.446 1.00 59.06 144 GLN A N 1
ATOM 1028 C CA . GLN A 1 144 ? 10.252 0.002 -13.378 1.00 59.06 144 GLN A CA 1
ATOM 1029 C C . GLN A 1 144 ? 9.451 -1.052 -14.135 1.00 59.06 144 GLN A C 1
ATOM 1031 O O . GLN A 1 144 ? 10.062 -2.066 -14.543 1.00 59.06 144 GLN A O 1
#

Sequence (144 aa):
MNKLTPLAILAALALAACNNDSPDTNDSPDESAIESNGGSATDSNAGGTDDRTTETGTPSGNTDDEFVAACLSASNLSRSMCDCLAEKADEGLSANSRDFLIATLNEETQAAMELRVRMNMEETAAAAMFMANASTQCAREGRQ